Protein AF-A0A838IBS3-F1 (afdb_monomer_lite)

Radius of gyration: 26.04 Å; chains: 1; bounding box: 59×38×87 Å

Structure (mmCIF, N/CA/C/O backbone):
data_AF-A0A838IBS3-F1
#
_entry.id   AF-A0A838IBS3-F1
#
loop_
_atom_site.group_PDB
_atom_site.id
_atom_site.type_symbol
_atom_site.label_atom_id
_atom_site.label_alt_id
_atom_site.label_comp_id
_atom_site.label_asym_id
_atom_site.label_entity_id
_atom_site.label_seq_id
_atom_site.pdbx_PDB_ins_code
_atom_site.Cartn_x
_atom_site.Cartn_y
_atom_site.Cartn_z
_atom_site.occupancy
_atom_site.B_iso_or_equiv
_atom_site.auth_seq_id
_atom_site.auth_comp_id
_atom_site.auth_asym_id
_atom_site.auth_atom_id
_atom_site.pdbx_PDB_model_num
ATOM 1 N N . ALA A 1 1 ? 3.708 -21.185 8.068 1.00 83.56 1 ALA A N 1
ATOM 2 C CA . ALA A 1 1 ? 2.383 -20.605 7.753 1.00 83.56 1 ALA A CA 1
ATOM 3 C C . ALA A 1 1 ? 2.453 -19.650 6.560 1.00 83.56 1 ALA A C 1
ATOM 5 O O . ALA A 1 1 ? 1.993 -20.049 5.506 1.00 83.56 1 ALA A O 1
ATOM 6 N N . LEU A 1 2 ? 3.095 -18.474 6.661 1.00 85.19 2 LEU A N 1
ATOM 7 C CA . LEU A 1 2 ? 3.131 -17.470 5.579 1.00 85.19 2 LEU A CA 1
ATOM 8 C C . LEU A 1 2 ? 3.592 -18.021 4.219 1.00 85.19 2 LEU A C 1
ATOM 10 O O . LEU A 1 2 ? 2.906 -17.831 3.226 1.00 85.19 2 LEU A O 1
ATOM 14 N N . VAL A 1 3 ? 4.715 -18.746 4.183 1.00 90.44 3 VAL A N 1
ATOM 15 C CA . VAL A 1 3 ? 5.233 -19.352 2.941 1.00 90.44 3 VAL A CA 1
ATOM 16 C C . VAL A 1 3 ? 4.225 -20.323 2.327 1.00 90.44 3 VAL A C 1
ATOM 18 O O . VAL A 1 3 ? 3.999 -20.287 1.126 1.00 90.44 3 VAL A O 1
ATOM 21 N N . MET A 1 4 ? 3.569 -21.143 3.152 1.00 93.81 4 MET A N 1
ATOM 22 C CA . MET A 1 4 ? 2.524 -22.059 2.688 1.00 93.81 4 MET A CA 1
ATOM 23 C C . MET A 1 4 ? 1.304 -21.299 2.164 1.00 93.81 4 MET A C 1
ATOM 25 O O . MET A 1 4 ? 0.777 -21.657 1.120 1.00 93.81 4 MET A O 1
ATOM 29 N N . THR A 1 5 ? 0.878 -20.229 2.840 1.00 93.12 5 THR A N 1
ATOM 30 C CA . THR A 1 5 ? -0.219 -19.366 2.378 1.00 93.12 5 THR A CA 1
ATOM 31 C C . THR A 1 5 ? 0.107 -18.723 1.034 1.00 93.12 5 THR A C 1
ATOM 33 O O . THR A 1 5 ? -0.729 -18.737 0.136 1.00 93.12 5 THR A O 1
ATOM 36 N N . LEU A 1 6 ? 1.327 -18.207 0.875 1.00 91.06 6 LEU A N 1
ATOM 37 C CA . LEU A 1 6 ? 1.797 -17.643 -0.388 1.00 91.06 6 LEU A CA 1
ATOM 38 C C . LEU A 1 6 ? 1.839 -18.711 -1.482 1.00 91.06 6 LEU A C 1
ATOM 40 O O . LEU A 1 6 ? 1.315 -18.476 -2.563 1.00 91.06 6 LEU A O 1
ATOM 44 N N . ALA A 1 7 ? 2.396 -19.891 -1.200 1.00 91.81 7 ALA A N 1
ATOM 45 C CA . ALA A 1 7 ? 2.470 -20.982 -2.166 1.00 91.81 7 ALA A CA 1
ATOM 46 C C . ALA A 1 7 ? 1.073 -21.424 -2.626 1.00 91.81 7 ALA A C 1
ATOM 48 O O . ALA A 1 7 ? 0.807 -21.460 -3.821 1.00 91.81 7 ALA A O 1
ATOM 49 N N . VAL A 1 8 ? 0.154 -21.676 -1.692 1.00 95.25 8 VAL A N 1
ATOM 50 C CA . VAL A 1 8 ? -1.229 -22.067 -2.012 1.00 95.25 8 VAL A CA 1
ATOM 51 C C . VAL A 1 8 ? -1.969 -20.961 -2.771 1.00 95.25 8 VAL A C 1
ATOM 53 O O . VAL A 1 8 ? -2.753 -21.260 -3.664 1.00 95.25 8 VAL A O 1
ATOM 56 N N . GLY A 1 9 ? -1.714 -19.691 -2.447 1.00 90.94 9 GLY A N 1
ATOM 57 C CA . GLY A 1 9 ? -2.363 -18.552 -3.096 1.00 90.94 9 GLY A CA 1
ATOM 58 C C . GLY A 1 9 ? -1.786 -18.161 -4.460 1.00 90.94 9 GLY A C 1
ATOM 59 O O . GLY A 1 9 ? -2.495 -17.530 -5.234 1.00 90.94 9 GLY A O 1
ATOM 60 N N . LEU A 1 10 ? -0.527 -18.501 -4.762 1.00 90.50 10 LEU A N 1
ATOM 61 C CA . LEU A 1 10 ? 0.160 -18.086 -5.997 1.00 90.50 10 LEU A CA 1
ATOM 62 C C . LEU A 1 10 ? 0.367 -19.229 -6.988 1.00 90.50 10 LEU A C 1
ATOM 64 O O . LEU A 1 10 ? 0.212 -19.017 -8.187 1.00 90.50 10 LEU A O 1
ATOM 68 N N . VAL A 1 11 ? 0.717 -20.430 -6.517 1.00 92.12 11 VAL A N 1
ATOM 69 C CA . VAL A 1 11 ? 1.114 -21.542 -7.397 1.00 92.12 11 VAL A CA 1
ATOM 70 C C . VAL A 1 11 ? 0.003 -21.963 -8.366 1.00 92.12 11 VAL A C 1
ATOM 72 O O . VAL A 1 11 ? 0.312 -22.117 -9.545 1.00 92.12 11 VAL A O 1
ATOM 75 N N . PRO A 1 12 ? -1.277 -22.080 -7.954 1.00 93.75 12 PRO A N 1
ATOM 76 C CA . PRO A 1 12 ? -2.360 -22.424 -8.880 1.00 93.75 12 PRO A CA 1
ATOM 77 C C . PRO A 1 12 ? -2.622 -21.375 -9.969 1.00 93.75 12 PRO A C 1
ATOM 79 O O . PRO A 1 12 ? -3.309 -21.670 -10.940 1.00 93.75 12 PRO A O 1
ATOM 82 N N . PHE A 1 13 ? -2.105 -20.155 -9.799 1.00 90.38 13 PHE A N 1
ATOM 83 C CA . PHE A 1 13 ? -2.318 -19.020 -10.698 1.00 90.38 13 PHE A CA 1
ATOM 84 C C . PHE A 1 13 ? -1.036 -18.603 -11.432 1.00 90.38 13 PHE A C 1
ATOM 86 O O . PHE A 1 13 ? -0.978 -17.511 -12.000 1.00 90.38 13 PHE A O 1
ATOM 93 N N . LEU A 1 14 ? 0.005 -19.443 -11.408 1.00 93.88 14 LEU A N 1
ATOM 94 C CA . LEU A 1 14 ? 1.200 -19.224 -12.215 1.00 93.88 14 LEU A CA 1
ATOM 95 C C . LEU A 1 14 ? 0.832 -19.301 -13.706 1.00 93.88 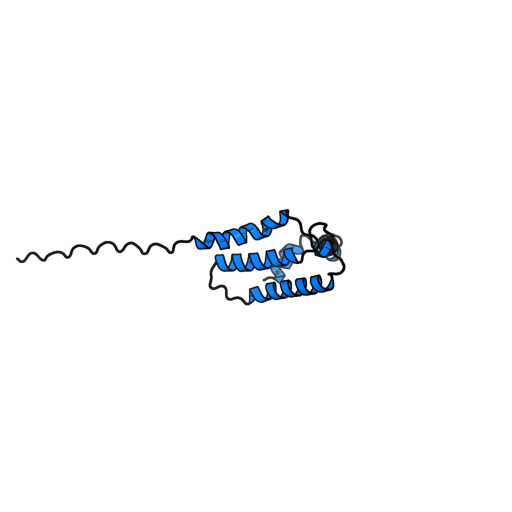14 LEU A C 1
ATOM 97 O O . LEU A 1 14 ? 0.246 -20.298 -14.125 1.00 93.88 14 LEU A O 1
ATOM 101 N N . PRO A 1 15 ? 1.177 -18.279 -14.509 1.00 94.00 15 PRO A N 1
ATOM 102 C CA . PRO A 1 15 ? 1.031 -18.340 -15.957 1.00 94.00 15 PRO A CA 1
ATOM 103 C C . PRO A 1 15 ? 1.897 -19.445 -16.566 1.00 94.00 15 PRO A C 1
ATOM 105 O O . PRO A 1 15 ? 2.896 -19.855 -15.968 1.00 94.00 15 PRO A O 1
ATOM 108 N N . ASP A 1 16 ? 1.576 -19.851 -17.793 1.00 94.31 16 ASP A N 1
ATOM 109 C CA . ASP A 1 16 ? 2.330 -20.878 -18.525 1.00 94.31 16 ASP A CA 1
ATOM 110 C C . ASP A 1 16 ? 3.807 -20.495 -18.737 1.00 94.31 16 ASP A C 1
ATOM 112 O O . ASP A 1 16 ? 4.690 -21.350 -18.675 1.00 94.31 16 ASP A O 1
ATOM 116 N N . GLY A 1 17 ? 4.116 -19.205 -18.913 1.00 93.25 17 GLY A N 1
ATOM 117 C CA . GLY A 1 17 ? 5.486 -18.676 -18.971 1.00 93.25 17 GLY A CA 1
ATOM 118 C C . GLY A 1 17 ? 6.160 -18.521 -17.602 1.00 93.25 17 GLY A C 1
ATOM 119 O O . GLY A 1 17 ? 7.257 -17.963 -17.498 1.00 93.25 17 GLY A O 1
ATOM 120 N N . GLY A 1 18 ? 5.532 -19.023 -16.539 1.00 93.94 18 GLY A N 1
ATOM 121 C CA . GLY A 1 18 ? 6.122 -19.205 -15.223 1.00 93.94 18 GLY A CA 1
ATOM 122 C C . GLY A 1 18 ? 6.239 -17.931 -14.372 1.00 93.94 18 GLY A C 1
ATOM 123 O O . GLY A 1 18 ? 5.582 -16.915 -14.620 1.00 93.94 18 GLY A O 1
ATOM 124 N N . PRO A 1 19 ? 7.095 -17.958 -13.329 1.00 92.94 19 PRO A N 1
ATOM 125 C CA . PRO A 1 19 ? 7.196 -16.875 -12.346 1.00 92.94 19 PRO A CA 1
ATOM 126 C C . PRO A 1 19 ? 7.625 -15.525 -12.928 1.00 92.94 19 PRO A C 1
ATOM 128 O O . PRO A 1 19 ? 7.265 -14.479 -12.388 1.00 92.94 19 PRO A O 1
ATOM 131 N N . ARG A 1 20 ? 8.392 -15.531 -14.026 1.00 94.44 20 ARG A N 1
ATOM 132 C CA . ARG A 1 20 ? 8.815 -14.295 -14.691 1.00 94.44 20 ARG A CA 1
ATOM 133 C C . ARG A 1 20 ? 7.643 -13.595 -15.364 1.00 94.44 20 ARG A C 1
ATOM 135 O O . ARG A 1 20 ? 7.472 -12.399 -15.167 1.00 94.44 20 ARG A O 1
ATOM 142 N N . GLU A 1 21 ? 6.806 -14.342 -16.078 1.00 95.50 21 GLU A N 1
ATOM 143 C CA . GLU A 1 21 ? 5.596 -13.788 -16.684 1.00 95.50 21 GLU A CA 1
ATOM 144 C C . GLU A 1 21 ? 4.651 -13.221 -15.615 1.00 95.50 21 GLU A C 1
ATOM 146 O O . GLU A 1 21 ? 4.103 -12.130 -15.786 1.00 95.50 21 GLU A O 1
ATOM 151 N N . LEU A 1 22 ? 4.519 -13.910 -14.476 1.00 93.25 22 LEU A N 1
ATOM 152 C CA . LEU A 1 22 ? 3.763 -13.400 -13.332 1.00 93.25 22 LEU A CA 1
ATOM 153 C C . LEU A 1 22 ? 4.322 -12.061 -12.829 1.00 93.25 22 LEU A C 1
ATOM 155 O O . LEU A 1 22 ? 3.555 -11.123 -12.609 1.00 93.25 22 LEU A O 1
ATOM 159 N N . TYR A 1 23 ? 5.643 -11.953 -12.655 1.00 93.00 23 TYR A N 1
ATOM 160 C CA . TYR A 1 23 ? 6.298 -10.711 -12.237 1.00 93.00 23 TYR A CA 1
ATOM 161 C C . TYR A 1 23 ? 6.070 -9.578 -13.244 1.00 93.00 23 TYR A C 1
ATOM 163 O O . TYR A 1 23 ? 5.631 -8.491 -12.856 1.00 93.00 23 TYR A O 1
ATOM 171 N N . ASP A 1 24 ? 6.320 -9.842 -14.526 1.00 93.94 24 ASP A N 1
ATOM 172 C CA . ASP A 1 24 ? 6.223 -8.850 -15.597 1.00 93.94 24 ASP A CA 1
ATOM 173 C C . ASP A 1 24 ? 4.792 -8.303 -15.711 1.00 93.94 24 ASP A C 1
ATOM 175 O O . ASP A 1 24 ? 4.606 -7.098 -15.881 1.00 93.94 24 ASP A O 1
ATOM 179 N N . ARG A 1 25 ? 3.771 -9.151 -15.514 1.00 92.00 25 ARG A N 1
ATOM 180 C CA . ARG A 1 25 ? 2.351 -8.751 -15.539 1.00 92.00 25 ARG A CA 1
ATOM 181 C C . ARG A 1 25 ? 1.833 -8.109 -14.253 1.00 92.00 25 ARG A C 1
ATOM 183 O O . ARG A 1 25 ? 0.719 -7.586 -14.251 1.00 92.00 25 ARG A O 1
ATOM 190 N N . THR A 1 26 ? 2.600 -8.130 -13.166 1.00 90.44 26 THR A N 1
ATOM 191 C CA . THR A 1 26 ? 2.166 -7.597 -11.866 1.00 90.44 26 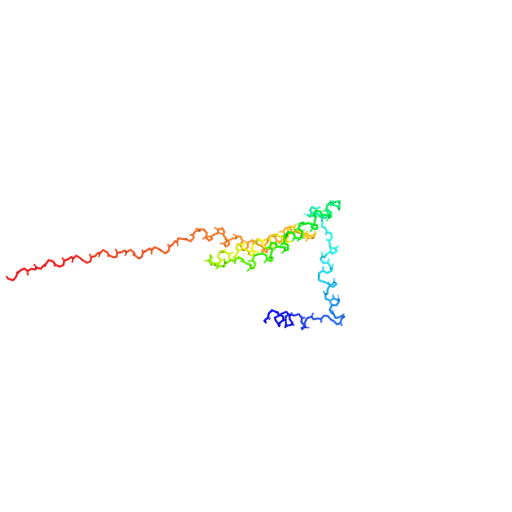THR A CA 1
ATOM 192 C C . THR A 1 26 ? 3.088 -6.479 -11.393 1.00 90.44 26 THR A C 1
ATOM 194 O O . THR A 1 26 ? 2.867 -5.310 -11.710 1.00 90.44 26 THR A O 1
ATOM 197 N N . LEU A 1 27 ? 4.125 -6.822 -10.633 1.00 88.88 27 LEU A N 1
ATOM 198 C CA . LEU A 1 27 ? 5.031 -5.877 -9.995 1.00 88.88 27 LEU A CA 1
ATOM 199 C C . LEU A 1 27 ? 5.879 -5.124 -11.019 1.00 88.88 27 LEU A C 1
ATOM 201 O O . LEU A 1 27 ? 6.035 -3.912 -10.883 1.00 88.88 27 LEU A O 1
ATOM 205 N N . GLY A 1 28 ? 6.385 -5.814 -12.045 1.00 90.56 28 GLY A N 1
ATOM 206 C CA . GLY A 1 28 ? 7.176 -5.204 -13.115 1.00 90.56 28 GLY A CA 1
ATOM 207 C C . GLY A 1 28 ? 6.366 -4.159 -13.877 1.00 90.56 28 GLY A C 1
ATOM 208 O O . GLY A 1 28 ? 6.790 -3.008 -14.001 1.00 90.56 28 GLY A O 1
ATOM 209 N N . TYR A 1 29 ? 5.145 -4.523 -14.278 1.00 89.75 29 TYR A N 1
ATOM 210 C CA . TYR A 1 29 ? 4.205 -3.590 -14.889 1.00 89.75 29 TYR A CA 1
ATOM 211 C C . TYR A 1 29 ? 3.938 -2.371 -13.998 1.00 89.75 29 TYR A C 1
ATOM 213 O O . TYR A 1 29 ? 4.080 -1.242 -14.458 1.00 89.75 29 TYR A O 1
ATOM 221 N N . GLN A 1 30 ? 3.612 -2.564 -12.715 1.00 87.44 30 GLN A N 1
ATOM 222 C CA . GLN A 1 30 ? 3.329 -1.442 -11.808 1.00 87.44 30 GLN A CA 1
ATOM 223 C C . GLN A 1 30 ? 4.549 -0.542 -11.564 1.00 87.44 30 GLN A C 1
ATOM 225 O O . GLN A 1 30 ? 4.399 0.676 -11.473 1.00 87.44 30 GLN A O 1
ATOM 230 N N . ALA A 1 31 ? 5.755 -1.111 -11.497 1.00 83.19 31 ALA A N 1
ATOM 231 C CA . ALA A 1 31 ? 6.988 -0.350 -11.315 1.00 83.19 31 ALA A CA 1
ATOM 232 C C . ALA A 1 31 ? 7.321 0.537 -12.527 1.00 83.19 31 ALA A C 1
ATOM 234 O O . ALA A 1 31 ? 7.854 1.632 -12.348 1.00 83.19 31 ALA A O 1
ATOM 235 N N . GLY A 1 32 ? 6.984 0.087 -13.741 1.00 82.00 32 GLY A N 1
ATOM 236 C CA . GLY A 1 32 ? 7.207 0.829 -14.987 1.00 82.00 32 GLY A CA 1
ATOM 237 C C . GLY A 1 32 ? 6.122 1.857 -15.326 1.00 82.00 32 GLY A C 1
ATOM 238 O O . GLY A 1 32 ? 6.250 2.588 -16.308 1.00 82.00 32 GLY A O 1
ATOM 239 N N . ARG A 1 33 ? 5.035 1.928 -14.550 1.00 84.88 33 ARG A N 1
ATOM 240 C CA . ARG A 1 33 ? 3.903 2.812 -14.846 1.00 84.88 33 ARG A CA 1
ATOM 241 C C . ARG A 1 33 ? 4.197 4.255 -14.438 1.00 84.88 33 ARG A C 1
ATOM 243 O O . ARG A 1 33 ? 4.341 4.566 -13.257 1.00 84.88 33 ARG A O 1
ATOM 250 N N . GLY A 1 34 ? 4.181 5.152 -15.422 1.00 82.94 34 GLY A N 1
ATOM 251 C CA . GLY A 1 34 ? 4.114 6.594 -15.184 1.00 82.94 34 GLY A CA 1
ATOM 252 C C . GLY A 1 34 ? 2.754 7.026 -14.622 1.00 82.94 34 GLY A C 1
ATOM 253 O O . GLY A 1 34 ? 1.764 6.290 -14.699 1.00 82.94 34 GLY A O 1
ATOM 254 N N . SER A 1 35 ? 2.685 8.234 -14.062 1.00 79.00 35 SER A N 1
ATOM 255 C CA . SER A 1 35 ? 1.421 8.852 -13.650 1.00 79.00 35 SER A CA 1
ATOM 256 C C . SER A 1 35 ? 1.471 10.364 -13.779 1.00 79.00 35 SER A C 1
ATOM 258 O O . SER A 1 35 ? 2.442 10.965 -13.326 1.00 79.00 35 SER A O 1
ATOM 260 N N . PRO A 1 36 ? 0.404 10.993 -14.299 1.00 81.31 36 PRO A N 1
ATOM 261 C CA . PRO A 1 36 ? 0.262 12.439 -14.241 1.00 81.31 36 PRO A CA 1
ATOM 262 C C . PRO A 1 36 ? -0.185 12.930 -12.853 1.00 81.31 36 PRO A C 1
ATOM 264 O O . PRO A 1 36 ? -0.276 14.133 -12.644 1.00 81.31 36 PRO A O 1
ATOM 267 N N . PHE A 1 37 ? -0.486 12.036 -11.903 1.00 86.31 37 PHE A N 1
ATOM 268 C CA . PHE A 1 37 ? -1.091 12.383 -10.610 1.00 86.31 37 PHE A CA 1
ATOM 269 C C . PHE A 1 37 ? -0.168 12.194 -9.405 1.00 86.31 37 PHE A C 1
ATOM 271 O O . PHE A 1 37 ? -0.564 12.530 -8.292 1.00 86.31 37 PHE A O 1
ATOM 278 N N . SER A 1 38 ? 1.034 11.643 -9.589 1.00 87.94 38 SER A N 1
ATOM 279 C CA . SER A 1 38 ? 2.026 11.554 -8.515 1.00 87.94 38 SER A CA 1
ATOM 280 C C . SER A 1 38 ? 3.149 12.556 -8.750 1.00 87.94 38 SER A C 1
ATOM 282 O O . SER A 1 38 ? 3.580 12.763 -9.884 1.00 87.94 38 SER A O 1
ATOM 284 N N . VAL A 1 39 ? 3.673 13.134 -7.668 1.00 90.56 39 VAL A N 1
ATOM 285 C CA . VAL A 1 39 ? 4.848 14.021 -7.734 1.00 90.56 39 VAL A CA 1
ATOM 286 C C . VAL A 1 39 ? 6.050 13.312 -8.372 1.00 90.56 39 VAL A C 1
ATOM 288 O O . VAL A 1 39 ? 6.801 13.909 -9.133 1.00 90.56 39 VAL A O 1
ATOM 291 N N . TRP A 1 40 ? 6.170 12.003 -8.140 1.00 91.75 40 TRP A N 1
ATOM 292 C CA . TRP A 1 40 ? 7.234 11.155 -8.675 1.00 91.75 40 TRP A CA 1
ATOM 293 C C . TRP A 1 40 ? 7.150 10.956 -10.190 1.00 91.75 40 TRP A C 1
ATOM 295 O O . TRP A 1 40 ? 8.174 10.761 -10.836 1.00 91.75 40 TRP A O 1
ATOM 305 N N . GLY A 1 41 ? 5.937 10.966 -10.752 1.00 87.69 41 GLY A N 1
ATOM 306 C CA . GLY A 1 41 ? 5.718 10.898 -12.195 1.00 87.69 41 GLY A CA 1
ATOM 307 C C . GLY A 1 41 ? 5.815 12.257 -12.893 1.00 87.69 41 GLY A C 1
ATOM 308 O O . GLY A 1 41 ? 6.048 12.292 -14.097 1.00 87.69 41 GLY A O 1
ATOM 309 N N . GLN A 1 42 ? 5.655 13.355 -12.148 1.00 90.25 42 GLN A N 1
ATOM 310 C CA . GLN A 1 42 ? 5.720 14.724 -12.668 1.00 90.25 42 GLN A CA 1
ATOM 311 C C . GLN A 1 42 ? 7.145 15.294 -12.684 1.00 90.25 42 GLN A C 1
ATOM 313 O O . GLN A 1 42 ? 7.484 16.017 -13.615 1.00 90.25 42 GLN A O 1
ATOM 318 N N . GLU A 1 43 ? 7.976 14.964 -11.689 1.00 91.88 43 GLU A N 1
ATOM 319 C CA . GLU A 1 43 ? 9.338 15.495 -11.553 1.00 91.88 43 GLU A CA 1
ATOM 320 C C . GLU A 1 43 ? 10.379 14.362 -11.434 1.00 91.88 43 GLU A C 1
ATOM 322 O O . GLU A 1 43 ? 10.661 13.873 -10.331 1.00 91.88 43 GLU A O 1
ATOM 327 N N . PRO A 1 44 ? 10.987 13.933 -12.558 1.00 86.12 44 PRO A N 1
ATOM 328 C CA . PRO A 1 44 ? 12.002 12.878 -12.568 1.00 86.12 44 PRO A CA 1
ATOM 329 C C . PRO A 1 44 ? 13.254 13.199 -11.733 1.00 86.12 44 PRO A C 1
ATOM 331 O O . PRO A 1 44 ? 13.916 12.276 -11.248 1.00 86.12 44 PRO A O 1
ATOM 334 N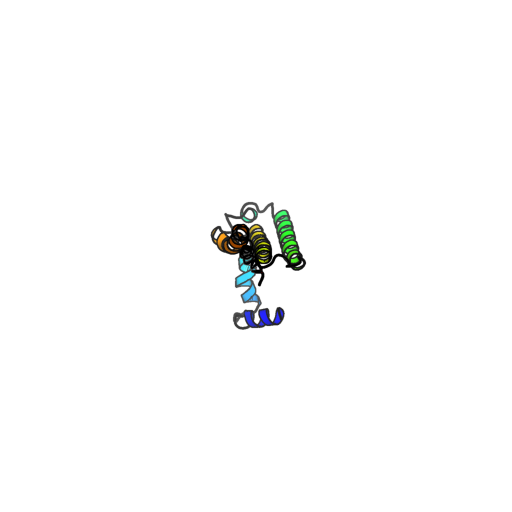 N . GLY A 1 45 ? 13.576 14.482 -11.513 1.00 92.12 45 GLY A N 1
ATOM 335 C CA . GLY A 1 45 ? 14.716 14.911 -10.697 1.00 92.12 45 GLY A CA 1
ATOM 336 C C . GLY A 1 45 ? 14.615 14.511 -9.219 1.00 92.12 45 GLY A C 1
ATOM 337 O O . GLY A 1 45 ? 15.627 14.449 -8.517 1.00 92.12 45 GLY A O 1
ATOM 338 N N . LEU A 1 46 ? 13.417 14.159 -8.740 1.00 93.44 46 LEU A N 1
ATOM 339 C CA . LEU A 1 46 ? 13.175 13.727 -7.359 1.00 93.44 46 LEU A CA 1
ATOM 340 C C . LEU A 1 46 ? 13.416 12.226 -7.122 1.00 93.44 46 LEU A C 1
ATOM 342 O O . LEU A 1 46 ? 13.086 11.723 -6.047 1.00 93.44 46 LEU A O 1
ATOM 346 N N . GLY A 1 47 ? 14.007 11.487 -8.066 1.00 92.12 47 GLY A N 1
ATOM 347 C CA . GLY A 1 47 ? 14.202 10.034 -7.942 1.00 92.12 47 GLY A CA 1
ATOM 348 C C . GLY A 1 47 ? 14.965 9.583 -6.683 1.00 92.12 47 GLY A C 1
ATOM 349 O O . GLY A 1 47 ? 14.628 8.558 -6.079 1.00 92.12 47 GLY A O 1
ATOM 350 N N . TRP A 1 48 ? 15.950 10.363 -6.225 1.00 95.44 48 TRP A N 1
ATOM 351 C CA . TRP A 1 48 ? 16.667 10.078 -4.974 1.00 95.44 48 TRP A CA 1
ATOM 352 C C . TRP A 1 48 ? 15.739 10.207 -3.757 1.00 95.44 48 TRP A C 1
ATOM 354 O O . TRP A 1 48 ? 15.715 9.327 -2.896 1.00 95.44 48 TRP A O 1
ATOM 364 N N . LEU A 1 49 ? 14.911 11.256 -3.726 1.00 96.62 49 LEU A N 1
ATOM 365 C CA . LEU A 1 49 ? 13.9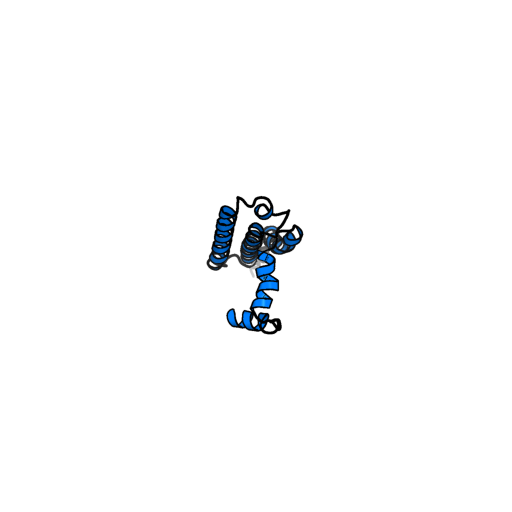49 11.502 -2.656 1.00 96.62 49 LEU A CA 1
ATOM 366 C C . LEU A 1 49 ? 12.852 10.438 -2.669 1.00 96.62 49 LEU A C 1
ATOM 368 O O . LEU A 1 49 ? 12.464 9.942 -1.614 1.00 96.62 49 LEU A O 1
ATOM 372 N N . HIS A 1 50 ? 12.410 10.018 -3.858 1.00 94.62 50 HIS A N 1
ATOM 373 C CA . HIS A 1 50 ? 11.469 8.911 -4.021 1.00 94.62 50 HIS A CA 1
ATOM 374 C C . HIS A 1 50 ? 12.020 7.616 -3.432 1.00 94.62 50 HIS A C 1
ATOM 376 O O . HIS A 1 50 ? 11.302 6.876 -2.762 1.00 94.62 50 HIS A O 1
ATOM 382 N N . THR A 1 51 ? 13.307 7.352 -3.653 1.00 95.44 51 THR A N 1
ATOM 383 C CA . THR A 1 51 ? 13.998 6.174 -3.114 1.00 95.44 51 THR A CA 1
ATOM 384 C C . THR A 1 51 ? 14.078 6.226 -1.590 1.00 95.44 51 THR A C 1
ATOM 386 O O . THR A 1 51 ? 13.726 5.247 -0.930 1.00 95.44 51 THR A O 1
ATOM 389 N N . VAL A 1 52 ? 14.450 7.376 -1.019 1.00 97.75 52 VAL A N 1
ATOM 390 C CA . VAL A 1 52 ? 14.454 7.588 0.438 1.00 97.75 52 VAL A CA 1
ATOM 391 C C . VAL A 1 52 ? 13.049 7.406 1.018 1.00 97.75 52 VAL A C 1
ATOM 393 O O . VAL A 1 52 ? 12.883 6.708 2.017 1.00 97.75 52 VAL A O 1
ATOM 396 N N . ALA A 1 53 ? 12.024 7.959 0.367 1.00 96.75 53 ALA A N 1
ATOM 397 C CA . ALA A 1 53 ? 10.637 7.819 0.797 1.00 96.75 53 ALA A CA 1
ATOM 398 C C . ALA A 1 53 ? 10.170 6.353 0.767 1.00 96.75 53 ALA A C 1
ATOM 400 O O . ALA A 1 53 ? 9.593 5.880 1.747 1.00 96.75 53 ALA A O 1
ATOM 401 N N . LYS A 1 54 ? 10.468 5.602 -0.307 1.00 95.81 54 LYS A N 1
ATOM 402 C CA . LYS A 1 54 ? 10.179 4.155 -0.399 1.00 95.81 54 LYS A CA 1
ATOM 403 C C . LYS A 1 54 ? 10.837 3.383 0.738 1.00 95.81 54 LYS A C 1
ATOM 405 O O . LYS A 1 54 ? 10.175 2.567 1.376 1.00 95.81 54 LYS A O 1
ATOM 410 N N . ALA A 1 55 ? 12.114 3.655 1.006 1.00 97.69 55 ALA A N 1
ATOM 411 C CA . ALA A 1 55 ? 12.840 3.018 2.098 1.00 97.69 55 ALA A CA 1
ATOM 412 C C . ALA A 1 55 ? 12.205 3.346 3.459 1.00 97.69 55 ALA A C 1
ATOM 414 O O . ALA A 1 55 ? 11.967 2.439 4.253 1.00 97.69 55 ALA A O 1
ATOM 415 N N . GLY A 1 56 ? 11.852 4.611 3.702 1.00 98.06 56 GLY A N 1
ATOM 416 C CA . GLY A 1 56 ? 11.173 5.040 4.927 1.00 98.06 56 GLY A CA 1
ATOM 417 C C . GLY A 1 56 ? 9.819 4.356 5.131 1.00 98.06 56 GLY A C 1
ATOM 418 O O . GLY A 1 56 ? 9.545 3.847 6.217 1.00 98.06 56 GLY A O 1
ATOM 419 N N . VAL A 1 57 ? 8.995 4.269 4.082 1.00 97.62 57 VAL A N 1
ATOM 420 C CA . VAL A 1 57 ? 7.706 3.558 4.127 1.00 97.62 57 VAL A CA 1
ATOM 421 C C . VAL A 1 57 ? 7.900 2.064 4.376 1.00 97.62 57 VAL A C 1
ATOM 423 O O . VAL A 1 57 ? 7.186 1.496 5.201 1.00 97.62 57 VAL A O 1
ATOM 426 N N . LEU A 1 58 ? 8.868 1.428 3.712 1.00 96.62 58 LEU A N 1
ATOM 427 C CA . LEU A 1 58 ? 9.175 0.012 3.914 1.00 96.62 58 LEU A CA 1
ATOM 428 C C . LEU A 1 58 ? 9.605 -0.262 5.360 1.00 96.62 58 LEU A C 1
ATOM 430 O O . LEU A 1 58 ? 9.065 -1.161 6.003 1.00 96.62 58 LEU A O 1
ATOM 434 N N . LEU A 1 59 ? 10.533 0.538 5.888 1.00 97.62 59 LEU A N 1
ATOM 435 C CA . LEU A 1 59 ? 10.986 0.434 7.275 1.00 97.62 59 LEU A CA 1
ATOM 436 C C . LEU A 1 59 ? 9.835 0.668 8.256 1.00 97.62 59 LEU A C 1
ATOM 438 O O . LEU A 1 59 ? 9.677 -0.105 9.197 1.00 97.62 59 LEU A O 1
ATOM 442 N N . GLY A 1 60 ? 8.997 1.678 8.013 1.00 96.88 60 GLY A N 1
ATOM 443 C CA . GLY A 1 60 ? 7.802 1.941 8.811 1.00 96.88 60 GLY A CA 1
ATOM 444 C C . GLY A 1 60 ? 6.826 0.762 8.804 1.00 96.88 60 GLY A C 1
ATOM 445 O O . GLY A 1 60 ? 6.359 0.344 9.862 1.00 96.88 60 GLY A O 1
ATOM 446 N N . ALA A 1 61 ? 6.570 0.163 7.639 1.00 95.88 61 ALA A N 1
ATOM 447 C CA . ALA A 1 61 ? 5.695 -1.001 7.513 1.00 95.88 61 ALA A CA 1
ATOM 448 C C . ALA A 1 61 ? 6.235 -2.229 8.261 1.00 95.88 61 ALA A C 1
ATOM 450 O O . ALA A 1 61 ? 5.466 -2.952 8.895 1.00 95.88 61 ALA A O 1
ATOM 451 N N . VAL A 1 62 ? 7.552 -2.440 8.244 1.00 95.62 62 VAL A N 1
ATOM 452 C CA . VAL A 1 62 ? 8.197 -3.489 9.046 1.00 95.62 62 VAL A CA 1
ATOM 453 C C . VAL A 1 62 ? 8.121 -3.155 10.539 1.00 95.62 62 VAL A C 1
ATOM 455 O O . VAL A 1 62 ? 7.770 -4.019 11.341 1.00 95.62 62 VAL A O 1
ATOM 458 N N . ALA A 1 63 ? 8.368 -1.903 10.925 1.00 95.06 63 ALA A N 1
ATOM 459 C CA . ALA A 1 63 ? 8.321 -1.456 12.316 1.00 95.06 63 ALA A CA 1
ATOM 460 C C . ALA A 1 63 ? 6.925 -1.611 12.940 1.00 95.06 63 ALA A C 1
ATOM 462 O O . ALA A 1 63 ? 6.811 -1.949 14.118 1.00 95.06 63 ALA A O 1
ATOM 463 N N . VAL A 1 64 ? 5.855 -1.464 12.151 1.00 94.25 64 VAL A N 1
ATOM 464 C CA . VAL A 1 64 ? 4.475 -1.747 12.582 1.00 94.25 64 VAL A CA 1
ATOM 465 C C . VAL A 1 64 ? 4.317 -3.177 13.118 1.00 94.25 64 VAL A C 1
ATOM 467 O O . VAL A 1 64 ? 3.513 -3.407 14.024 1.00 94.25 64 VAL A O 1
ATOM 470 N N . ALA A 1 65 ? 5.090 -4.149 12.621 1.00 89.50 65 ALA A N 1
ATOM 471 C CA . ALA A 1 65 ? 5.045 -5.518 13.132 1.00 89.50 65 ALA A CA 1
ATOM 472 C C . ALA A 1 65 ? 5.516 -5.626 14.593 1.00 89.50 65 ALA A C 1
ATOM 474 O O . ALA A 1 65 ? 5.013 -6.491 15.314 1.00 89.50 65 ALA A O 1
ATOM 475 N N . ALA A 1 66 ? 6.411 -4.731 15.024 1.00 92.81 66 ALA A N 1
ATOM 476 C CA . ALA A 1 66 ? 6.953 -4.666 16.380 1.00 92.81 66 ALA A CA 1
ATOM 477 C C . ALA A 1 66 ? 6.065 -3.883 17.364 1.00 92.81 66 ALA A C 1
ATOM 479 O O . ALA A 1 66 ? 6.317 -3.911 18.566 1.00 92.81 66 ALA A O 1
ATOM 480 N N . VAL A 1 67 ? 5.018 -3.198 16.887 1.00 90.56 67 VAL A N 1
ATOM 481 C CA . VAL A 1 67 ? 4.098 -2.450 17.753 1.00 90.56 67 VAL A CA 1
ATOM 482 C C . VAL A 1 67 ? 3.217 -3.429 18.548 1.00 90.56 67 VAL A C 1
ATOM 484 O O . VAL A 1 67 ? 2.483 -4.219 17.940 1.00 90.56 67 VAL A O 1
ATOM 487 N N . PRO A 1 68 ? 3.224 -3.379 19.897 1.00 88.44 68 PRO A N 1
ATOM 488 C CA . PRO A 1 68 ? 2.341 -4.203 20.718 1.00 88.44 68 PRO A CA 1
ATOM 489 C C . PRO A 1 68 ? 0.870 -3.905 20.411 1.00 88.44 68 PRO A C 1
ATOM 491 O O . PRO A 1 68 ? 0.440 -2.751 20.435 1.00 88.44 68 PRO A O 1
ATOM 494 N N . ARG A 1 69 ? 0.080 -4.946 20.128 1.00 85.94 69 ARG A N 1
ATOM 495 C CA . ARG A 1 69 ? -1.325 -4.832 19.692 1.00 85.94 69 ARG A CA 1
ATOM 496 C C . ARG A 1 69 ? -2.308 -4.822 20.869 1.00 85.94 69 ARG A C 1
ATOM 498 O O . ARG A 1 69 ? -3.269 -5.586 20.891 1.00 85.94 69 ARG A O 1
ATOM 505 N N . THR A 1 70 ? -2.045 -3.990 21.870 1.00 86.69 70 THR A N 1
ATOM 506 C CA . THR A 1 70 ? -2.841 -3.914 23.108 1.00 86.69 70 THR A CA 1
ATOM 507 C C . THR A 1 70 ? -4.104 -3.052 22.976 1.00 86.69 70 THR A C 1
ATOM 509 O O . THR A 1 70 ? -5.007 -3.156 23.798 1.00 86.69 70 THR A O 1
ATOM 512 N N . GLY A 1 71 ? -4.215 -2.236 21.926 1.00 79.31 71 GLY A N 1
ATOM 513 C CA . GLY A 1 71 ? -5.321 -1.304 21.666 1.00 79.31 71 GLY A CA 1
ATOM 514 C C . GLY A 1 71 ? -6.486 -1.874 20.844 1.00 79.31 71 GLY A C 1
ATOM 515 O O . GLY A 1 71 ? -7.309 -1.113 20.327 1.00 79.31 71 GLY A O 1
ATOM 516 N N . GLY A 1 72 ? -6.559 -3.199 20.683 1.00 87.06 72 GLY A N 1
ATOM 517 C CA . GLY A 1 72 ? -7.678 -3.883 20.031 1.00 87.06 72 GLY A CA 1
ATOM 518 C C . GLY A 1 72 ? -7.856 -3.563 18.532 1.00 87.06 72 GLY A C 1
ATOM 519 O O . GLY A 1 72 ? -6.930 -3.086 17.869 1.00 87.06 72 GLY A O 1
ATOM 520 N N . PRO A 1 73 ? -9.054 -3.812 17.962 1.00 90.06 73 PRO A N 1
ATOM 521 C CA . PRO A 1 73 ? -9.305 -3.685 16.520 1.00 90.06 73 PRO A CA 1
ATOM 522 C C . PRO A 1 73 ? -9.042 -2.286 15.949 1.00 90.06 73 PRO A C 1
ATOM 524 O O . PRO A 1 73 ? -8.616 -2.151 14.804 1.00 90.06 73 PRO A O 1
ATOM 527 N N . ARG A 1 74 ? -9.251 -1.236 16.756 1.00 92.94 74 ARG A N 1
ATOM 528 C CA . ARG A 1 74 ? -9.005 0.156 16.354 1.00 92.94 74 ARG A CA 1
ATOM 529 C C . ARG A 1 74 ? -7.521 0.414 16.103 1.00 92.94 74 ARG A C 1
ATOM 531 O O . ARG A 1 74 ? -7.178 1.073 15.126 1.00 92.94 74 ARG A O 1
ATOM 538 N N . GLN A 1 75 ? -6.643 -0.128 16.949 1.00 94.12 75 GLN A N 1
ATOM 539 C CA . GLN A 1 75 ? -5.200 -0.013 16.751 1.00 94.12 75 GLN A CA 1
ATOM 540 C C . GLN A 1 75 ? -4.755 -0.769 15.496 1.00 94.12 75 GLN A C 1
ATOM 542 O O . GLN A 1 75 ? -3.968 -0.243 14.716 1.00 94.12 75 GLN A O 1
ATOM 547 N N . VAL A 1 76 ? -5.291 -1.970 15.259 1.00 94.44 76 VAL A N 1
ATOM 548 C CA . VAL A 1 76 ? -4.989 -2.741 14.040 1.00 94.44 76 VAL A CA 1
ATOM 549 C C . VAL A 1 76 ? -5.411 -1.971 12.788 1.00 94.44 76 VAL A C 1
ATOM 551 O O . VAL A 1 76 ? -4.630 -1.882 11.842 1.00 94.44 76 VAL A O 1
ATOM 554 N N . ALA A 1 77 ? -6.597 -1.356 12.799 1.00 96.12 77 ALA A N 1
ATOM 555 C CA . ALA A 1 77 ? -7.053 -0.506 11.703 1.00 96.12 77 ALA A CA 1
ATOM 556 C C . ALA A 1 77 ? -6.143 0.715 11.496 1.00 96.12 77 ALA A C 1
ATOM 558 O O . ALA A 1 77 ? -5.796 1.019 10.359 1.00 96.12 77 ALA A O 1
ATOM 559 N N . ALA A 1 78 ? -5.696 1.371 12.572 1.00 95.81 78 ALA A N 1
ATOM 560 C CA . ALA A 1 78 ? -4.773 2.505 12.485 1.00 95.81 78 ALA A CA 1
ATOM 561 C C . ALA A 1 78 ? -3.430 2.114 11.864 1.00 95.81 78 ALA A C 1
ATOM 563 O O . ALA A 1 78 ? -2.966 2.759 10.927 1.00 95.81 78 ALA A O 1
ATOM 564 N N . LEU A 1 79 ? -2.836 1.023 12.345 1.00 96.62 79 LEU A N 1
ATOM 565 C CA . LEU A 1 79 ? -1.581 0.504 11.813 1.00 96.62 79 LEU A CA 1
ATOM 566 C C . LEU A 1 79 ? -1.723 0.076 10.345 1.00 96.62 79 LEU A C 1
ATOM 568 O O . LEU A 1 79 ? -0.861 0.391 9.529 1.00 96.62 79 LEU A O 1
ATOM 572 N N . GLY A 1 80 ? -2.833 -0.575 9.987 1.00 96.25 80 GLY A N 1
ATOM 573 C CA . GLY A 1 80 ? -3.144 -0.912 8.599 1.00 96.25 80 GLY A CA 1
ATOM 574 C C . GLY A 1 80 ? -3.289 0.330 7.716 1.00 96.25 80 GLY A C 1
ATOM 575 O O . GLY A 1 80 ? -2.718 0.372 6.630 1.00 96.25 80 GLY A O 1
ATOM 576 N N . ALA A 1 81 ? -4.001 1.360 8.189 1.00 97.31 81 ALA A N 1
ATOM 577 C CA . ALA A 1 81 ? -4.192 2.606 7.450 1.00 97.31 81 ALA A CA 1
ATOM 578 C C . ALA A 1 81 ? -2.849 3.283 7.162 1.00 97.31 81 ALA A C 1
ATOM 580 O O . ALA A 1 81 ? -2.603 3.677 6.027 1.00 97.31 81 ALA A O 1
ATOM 581 N N . VAL A 1 82 ? -1.958 3.350 8.159 1.00 96.81 82 VAL A N 1
ATOM 582 C CA . VAL A 1 82 ? -0.601 3.898 8.004 1.00 96.81 82 VAL A CA 1
ATOM 583 C C . VAL A 1 82 ? 0.173 3.163 6.910 1.00 96.81 82 VAL A C 1
ATOM 585 O O . VAL A 1 82 ? 0.754 3.810 6.042 1.00 96.81 82 VAL A O 1
ATOM 588 N N . VAL A 1 83 ? 0.147 1.827 6.907 1.00 97.31 83 VAL A N 1
ATOM 589 C CA . VAL A 1 83 ? 0.855 1.025 5.895 1.00 97.31 83 VAL A CA 1
ATOM 590 C C . VAL A 1 83 ? 0.278 1.252 4.497 1.00 97.31 83 VAL A C 1
ATOM 592 O O . VAL A 1 83 ? 1.035 1.488 3.557 1.00 97.31 83 VAL A O 1
ATOM 595 N N . VAL A 1 84 ? -1.051 1.221 4.345 1.00 97.50 84 VAL A N 1
ATOM 596 C CA . VAL A 1 84 ? -1.705 1.393 3.036 1.00 97.50 84 VAL A CA 1
ATOM 597 C C . VAL A 1 84 ? -1.509 2.812 2.496 1.00 97.50 84 VAL A C 1
ATOM 599 O O . VAL A 1 84 ? -1.190 2.974 1.319 1.00 97.50 84 VAL A O 1
ATOM 602 N N . ILE A 1 85 ? -1.650 3.838 3.341 1.00 97.38 85 ILE A N 1
ATOM 603 C CA . ILE A 1 85 ? -1.414 5.237 2.958 1.00 97.38 85 ILE A CA 1
ATOM 604 C C . ILE A 1 85 ? 0.054 5.436 2.583 1.00 97.38 85 ILE A C 1
ATOM 606 O O . ILE A 1 85 ? 0.337 5.992 1.525 1.00 97.38 85 ILE A O 1
ATOM 610 N N . GLY A 1 86 ? 0.988 4.935 3.397 1.00 96.88 86 GLY A N 1
ATOM 611 C CA . GLY A 1 86 ? 2.419 5.004 3.108 1.00 96.88 86 GLY A CA 1
ATOM 612 C C . GLY A 1 86 ? 2.761 4.379 1.756 1.00 96.88 86 GLY A C 1
ATOM 613 O O . GLY A 1 86 ? 3.423 5.013 0.938 1.00 96.88 86 GLY A O 1
ATOM 614 N N . LEU A 1 87 ? 2.251 3.173 1.485 1.00 94.75 87 LEU A N 1
ATOM 615 C CA . LEU A 1 87 ? 2.441 2.490 0.203 1.00 94.75 87 LEU A CA 1
ATOM 616 C C . LEU A 1 87 ? 1.932 3.334 -0.974 1.00 94.75 87 LEU A C 1
ATOM 618 O O . LEU A 1 87 ? 2.613 3.449 -1.991 1.00 94.75 87 LEU A O 1
ATOM 622 N N . GLN A 1 88 ? 0.754 3.944 -0.830 1.00 94.19 88 GLN A N 1
ATOM 623 C CA . GLN A 1 88 ? 0.179 4.797 -1.867 1.00 94.19 88 GLN A CA 1
ATOM 624 C C . GLN A 1 88 ? 0.969 6.092 -2.082 1.00 94.19 88 GLN A C 1
ATOM 626 O O . GLN A 1 88 ? 1.137 6.500 -3.229 1.00 94.19 88 GLN A O 1
ATOM 631 N N . LEU A 1 89 ? 1.501 6.704 -1.019 1.00 94.25 89 LEU A N 1
ATOM 632 C CA . LEU A 1 89 ? 2.312 7.924 -1.108 1.00 94.25 89 LEU A CA 1
ATOM 633 C C . LEU A 1 89 ? 3.580 7.729 -1.947 1.00 94.25 89 LEU A C 1
ATOM 635 O O . LEU A 1 89 ? 4.023 8.657 -2.621 1.00 94.25 89 LEU A O 1
ATOM 639 N N . VAL A 1 90 ? 4.167 6.530 -1.921 1.00 93.88 90 VAL A N 1
ATOM 640 C CA . VAL A 1 90 ? 5.390 6.209 -2.676 1.00 93.88 90 VAL A CA 1
ATOM 641 C C . VAL A 1 90 ? 5.118 5.480 -3.991 1.00 93.88 90 VAL A C 1
ATOM 643 O O . VAL A 1 90 ? 6.063 5.145 -4.708 1.00 93.88 90 VAL A O 1
ATOM 646 N N . ALA A 1 91 ? 3.856 5.249 -4.353 1.00 91.50 91 ALA A N 1
ATOM 647 C CA . ALA A 1 91 ? 3.510 4.662 -5.639 1.00 91.50 91 ALA A CA 1
ATOM 648 C C . ALA A 1 91 ? 3.780 5.663 -6.774 1.00 91.50 91 ALA A C 1
ATOM 650 O O . ALA A 1 91 ? 3.285 6.789 -6.755 1.00 91.50 91 ALA A O 1
ATOM 651 N N . THR A 1 92 ? 4.534 5.247 -7.799 1.00 90.44 92 THR A N 1
ATOM 652 C CA . THR A 1 92 ? 4.683 6.054 -9.024 1.00 90.44 92 THR A CA 1
ATOM 653 C C . THR A 1 92 ? 3.330 6.197 -9.709 1.00 90.44 92 THR A C 1
ATOM 655 O O . THR A 1 92 ? 2.915 7.303 -10.043 1.00 90.44 92 THR A O 1
ATOM 658 N N . HIS A 1 93 ? 2.600 5.089 -9.855 1.00 90.06 93 HIS A N 1
ATOM 659 C CA . HIS A 1 93 ? 1.265 5.087 -10.427 1.00 90.06 93 HIS A CA 1
ATOM 660 C C . HIS A 1 93 ? 0.180 5.229 -9.363 1.00 90.06 93 HIS A C 1
ATOM 662 O O . HIS A 1 93 ? -0.369 4.234 -8.900 1.00 90.06 93 HIS A O 1
ATOM 668 N N . TRP A 1 94 ? -0.125 6.469 -8.979 1.00 90.44 94 TRP A N 1
ATOM 669 C CA . TRP A 1 94 ? -1.223 6.778 -8.061 1.00 90.44 94 TRP A CA 1
ATOM 670 C C . TRP A 1 94 ? -2.455 7.321 -8.796 1.00 90.44 94 TRP A C 1
ATOM 672 O O . TRP A 1 94 ? -2.312 8.057 -9.776 1.00 90.44 94 TRP A O 1
ATOM 682 N N . PHE A 1 95 ? -3.653 6.975 -8.313 1.00 89.81 95 PHE A N 1
ATOM 683 C CA . PHE A 1 95 ? -4.933 7.478 -8.815 1.00 89.81 95 PHE A CA 1
ATOM 684 C C . PHE A 1 95 ? -5.947 7.626 -7.668 1.00 89.81 95 PHE A C 1
ATOM 686 O O . PHE A 1 95 ? -5.949 6.819 -6.740 1.00 89.81 95 PHE A O 1
ATOM 693 N N . TYR A 1 96 ? -6.847 8.614 -7.738 1.00 89.38 96 TYR A N 1
ATOM 694 C CA . TYR A 1 96 ? -7.767 8.954 -6.636 1.00 89.38 96 TYR A CA 1
ATOM 695 C C . TYR A 1 96 ? -8.728 7.822 -6.246 1.00 89.38 96 TYR A C 1
ATOM 697 O O . TYR A 1 96 ? -9.178 7.762 -5.104 1.00 89.38 96 TYR A O 1
ATOM 705 N 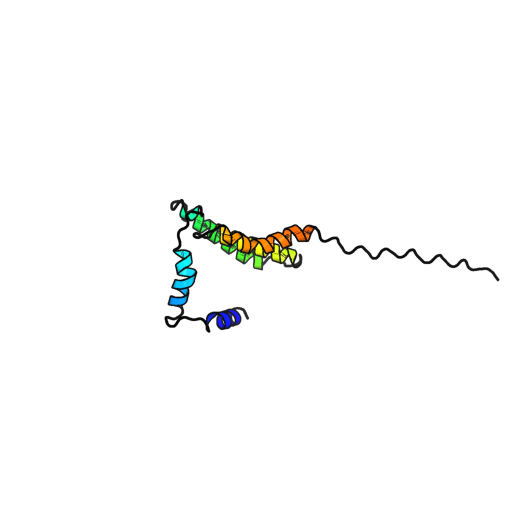N . LEU A 1 97 ? -9.003 6.879 -7.152 1.00 92.69 97 LEU A N 1
ATOM 706 C CA . LEU A 1 97 ? -9.800 5.690 -6.835 1.00 92.69 97 LEU A CA 1
ATOM 707 C C . LEU A 1 97 ? -9.150 4.810 -5.758 1.00 92.69 97 LEU A C 1
ATOM 709 O O . LEU A 1 97 ? -9.849 4.036 -5.113 1.00 92.69 97 LEU A O 1
ATOM 713 N N . TYR A 1 98 ? -7.845 4.937 -5.512 1.00 93.75 98 TYR A N 1
ATOM 714 C CA . TYR A 1 98 ? -7.155 4.166 -4.476 1.00 93.75 98 TYR A CA 1
ATOM 715 C C . TYR A 1 98 ? -7.493 4.621 -3.054 1.00 93.75 98 TYR A C 1
ATOM 717 O O . TYR A 1 98 ? -7.210 3.891 -2.101 1.00 93.75 98 TYR A O 1
ATOM 725 N N . VAL A 1 99 ? -8.145 5.777 -2.887 1.00 96.00 99 VAL A N 1
ATOM 726 C CA . VAL A 1 99 ? -8.602 6.262 -1.575 1.00 96.00 99 VAL A CA 1
ATOM 727 C C . VAL A 1 99 ? -9.432 5.195 -0.853 1.00 96.00 99 VAL A C 1
ATOM 729 O O . VAL A 1 99 ? -9.200 4.931 0.328 1.00 96.00 99 VAL A O 1
ATOM 732 N N . VAL A 1 100 ? -10.285 4.466 -1.586 1.00 97.38 100 VAL A N 1
ATOM 733 C CA . VAL A 1 100 ? -11.158 3.419 -1.024 1.00 97.38 100 VAL A CA 1
ATOM 734 C C . VAL A 1 100 ? -10.397 2.258 -0.372 1.00 97.38 100 VAL A C 1
ATOM 736 O O . VAL A 1 100 ? -10.991 1.500 0.390 1.00 97.38 100 VAL A O 1
ATOM 739 N N . TRP A 1 101 ? -9.090 2.111 -0.621 1.00 96.88 101 TRP A N 1
ATOM 740 C CA . TRP A 1 101 ? -8.276 1.045 -0.028 1.00 96.88 101 TRP A CA 1
ATOM 741 C C . TRP A 1 101 ? -7.920 1.329 1.434 1.00 96.88 101 TRP A C 1
ATOM 743 O O . TRP A 1 101 ? -7.784 0.392 2.218 1.00 96.88 101 TRP A O 1
ATOM 753 N N . PHE A 1 102 ? -7.779 2.602 1.824 1.00 97.50 102 PHE A N 1
ATOM 754 C CA . PHE A 1 102 ? -7.515 2.977 3.219 1.00 97.50 102 PHE A CA 1
ATOM 755 C C . PHE A 1 102 ? -8.730 3.594 3.917 1.00 97.50 102 PHE A C 1
ATOM 757 O O . PHE A 1 102 ? -8.768 3.595 5.149 1.00 97.50 102 PHE A O 1
ATOM 764 N N . THR A 1 103 ? -9.736 4.084 3.180 1.00 97.94 103 THR A N 1
ATOM 765 C CA . THR A 1 103 ? -10.933 4.705 3.773 1.00 97.94 103 THR A CA 1
ATOM 766 C C . THR A 1 103 ? -11.596 3.843 4.853 1.00 97.94 103 THR A C 1
ATOM 768 O O . THR A 1 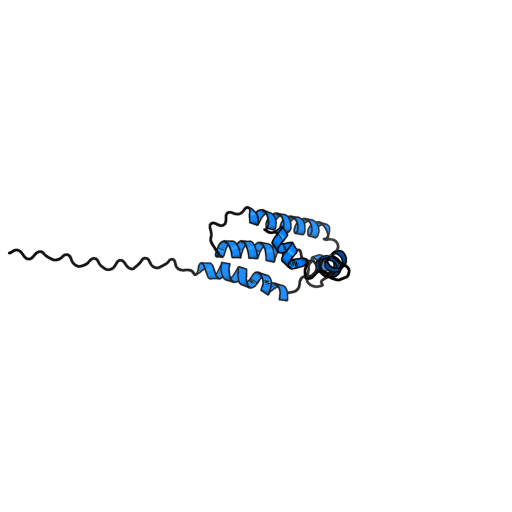103 ? -11.837 4.381 5.932 1.00 97.94 103 THR A O 1
ATOM 771 N N . PRO A 1 104 ? -11.845 2.529 4.667 1.00 97.25 104 PRO A N 1
ATOM 772 C CA . PRO A 1 104 ? -12.491 1.717 5.700 1.00 97.25 104 PRO A CA 1
ATOM 773 C C . PRO A 1 104 ? -11.685 1.672 7.002 1.00 97.25 104 PRO A C 1
ATOM 775 O O . PRO A 1 104 ? -12.247 1.754 8.092 1.00 97.25 104 PRO A O 1
ATOM 778 N N . LEU A 1 105 ? -10.357 1.602 6.892 1.00 97.50 105 LEU A N 1
ATOM 779 C CA . LEU A 1 105 ? -9.451 1.575 8.037 1.00 97.50 105 LEU A CA 1
ATOM 780 C C . LEU A 1 105 ? -9.486 2.912 8.785 1.00 97.50 105 LEU A C 1
ATOM 782 O O . LEU A 1 105 ? -9.630 2.932 10.006 1.00 97.50 105 LEU A O 1
ATOM 786 N N . VAL A 1 106 ? -9.439 4.029 8.052 1.00 97.06 106 VAL A N 1
ATOM 787 C CA . VAL A 1 106 ? -9.564 5.379 8.623 1.00 97.06 106 VAL A CA 1
ATOM 788 C C . VAL A 1 106 ? -10.923 5.568 9.298 1.00 97.06 106 VAL A C 1
ATOM 790 O O . VAL A 1 106 ? -10.980 6.072 10.419 1.00 97.06 106 VAL A O 1
ATOM 793 N N . LEU A 1 107 ? -12.011 5.108 8.676 1.00 96.25 107 LEU A N 1
ATOM 794 C CA . LEU A 1 107 ? -13.349 5.178 9.261 1.00 96.25 107 LEU A CA 1
ATOM 795 C C . LEU A 1 107 ? -13.431 4.391 10.572 1.00 96.25 107 LEU A C 1
ATOM 797 O O . LEU A 1 107 ? -13.959 4.916 11.545 1.00 96.25 107 LEU A O 1
ATOM 801 N N . VAL A 1 108 ? -12.856 3.188 10.663 1.00 95.00 108 VAL A N 1
ATOM 802 C CA . VAL A 1 108 ? -12.797 2.439 11.936 1.00 95.00 108 VAL A CA 1
ATOM 803 C C . VAL A 1 108 ? -12.042 3.224 13.014 1.00 95.00 108 VAL A C 1
ATOM 805 O O . VAL A 1 108 ? -12.461 3.249 14.174 1.00 95.00 108 VAL A O 1
ATOM 808 N N . VAL A 1 109 ? -10.944 3.888 12.650 1.00 94.69 109 VAL A N 1
ATOM 809 C CA . VAL A 1 109 ? -10.135 4.680 13.589 1.00 94.69 109 VAL A CA 1
ATOM 810 C C . VAL A 1 109 ? -10.889 5.898 14.110 1.00 94.69 109 VAL A C 1
ATOM 812 O O . VAL A 1 109 ? -10.878 6.131 15.324 1.00 94.69 109 VAL A O 1
ATOM 815 N N . VAL A 1 110 ? -11.523 6.652 13.211 1.00 94.25 110 VAL A N 1
ATOM 816 C CA . VAL A 1 110 ? -12.254 7.887 13.528 1.00 94.25 110 VAL A CA 1
ATOM 817 C C . VAL A 1 110 ? -13.555 7.563 14.258 1.00 94.25 110 VAL A C 1
ATOM 819 O O . VAL A 1 110 ? -13.810 8.105 15.330 1.00 94.25 110 VAL A O 1
ATOM 822 N N . MET A 1 111 ? -14.339 6.611 13.750 1.00 92.12 111 MET A N 1
ATOM 823 C CA . MET A 1 111 ? -15.626 6.242 14.346 1.00 92.12 111 MET A CA 1
ATOM 824 C C . MET A 1 111 ? -15.459 5.480 15.665 1.00 92.12 111 MET A C 1
ATOM 826 O O . MET A 1 111 ? -16.303 5.577 16.555 1.00 92.12 111 MET A O 1
ATOM 830 N N . GLY A 1 112 ? -14.348 4.759 15.838 1.00 85.19 112 GLY A N 1
ATOM 831 C CA . GLY A 1 112 ? -14.030 4.050 17.077 1.00 85.19 112 GLY A CA 1
ATOM 832 C C . GLY A 1 112 ? -13.850 4.961 18.297 1.00 85.19 112 GLY A C 1
ATOM 833 O O . GLY A 1 112 ? -13.907 4.459 19.417 1.00 85.19 112 GLY A O 1
ATOM 834 N N . VAL A 1 113 ? -13.669 6.275 18.105 1.00 79.12 113 VAL A N 1
ATOM 835 C CA . VAL A 1 113 ? -13.654 7.277 19.191 1.00 79.12 113 VAL A CA 1
ATOM 836 C C . VAL A 1 113 ? -15.018 7.381 19.878 1.00 79.12 113 VAL A C 1
ATOM 838 O O . VAL A 1 113 ? -15.079 7.629 21.076 1.00 79.12 113 VAL A O 1
ATOM 841 N N . TYR A 1 114 ? -16.110 7.144 19.149 1.00 79.06 114 TYR A N 1
ATOM 842 C CA . TYR A 1 114 ? -17.473 7.303 19.663 1.00 79.06 114 TYR A CA 1
ATOM 843 C C . TYR A 1 114 ? -18.002 6.074 20.413 1.00 79.06 114 TYR A C 1
ATOM 845 O O . TYR A 1 114 ? -19.166 6.058 20.817 1.00 79.06 114 TYR A O 1
ATOM 853 N N . ARG A 1 115 ? -17.183 5.032 20.622 1.00 74.00 115 ARG A N 1
ATOM 854 C CA . ARG A 1 115 ? -17.573 3.924 21.502 1.00 74.00 115 ARG A CA 1
ATOM 855 C C . ARG A 1 115 ? -17.661 4.438 22.937 1.00 74.00 115 ARG A C 1
ATOM 857 O O . ARG A 1 115 ? -16.640 4.646 23.587 1.00 74.00 115 ARG A O 1
ATOM 864 N N . ARG A 1 116 ? -18.888 4.609 23.432 1.00 62.44 116 ARG A N 1
ATOM 865 C CA . ARG A 1 116 ? -19.143 4.780 24.864 1.00 62.44 116 ARG A CA 1
ATOM 866 C C . ARG A 1 116 ? -18.609 3.543 25.597 1.00 62.44 116 ARG A C 1
ATOM 868 O O . ARG A 1 116 ? -18.870 2.432 25.123 1.00 62.44 116 ARG A O 1
ATOM 875 N N . PRO A 1 117 ? -17.884 3.696 26.721 1.00 66.62 117 PRO A N 1
ATOM 876 C CA . PRO A 1 117 ? -17.705 2.572 27.626 1.00 66.62 117 PRO A CA 1
ATOM 877 C C . PRO A 1 117 ? -19.095 2.012 27.966 1.00 66.62 117 PRO A C 1
ATOM 879 O O . PRO A 1 117 ? -20.054 2.795 27.994 1.00 66.62 117 PRO A O 1
ATOM 882 N N . PRO A 1 118 ? -19.234 0.687 28.158 1.00 65.50 118 PRO A N 1
ATOM 883 C CA . PRO A 1 118 ? -20.481 0.122 28.648 1.00 65.50 118 PRO A CA 1
ATOM 884 C C . PRO A 1 118 ? -20.912 0.955 29.847 1.00 65.50 118 PRO A C 1
ATOM 886 O O . PRO A 1 118 ? -20.092 1.185 30.738 1.00 65.50 118 PRO A O 1
ATOM 889 N N . SER A 1 119 ? -22.143 1.466 29.829 1.00 62.25 119 SER A N 1
ATOM 890 C CA . SER A 1 119 ? -22.744 2.041 31.024 1.00 62.25 119 SER A CA 1
ATOM 891 C C . SER A 1 119 ? -22.490 1.031 32.136 1.00 62.25 119 SER A C 1
ATOM 893 O O . SER A 1 119 ? -22.854 -0.137 31.969 1.00 62.25 119 SER A O 1
ATOM 895 N N . GLU A 1 120 ? -21.803 1.432 33.208 1.00 61.38 120 GLU A N 1
ATOM 896 C CA . GLU A 1 120 ? -21.803 0.627 34.427 1.00 61.38 120 GLU A CA 1
ATOM 897 C C . GLU A 1 120 ? -23.260 0.233 34.672 1.00 61.38 120 GLU A C 1
ATOM 899 O O . GLU A 1 120 ? -24.123 1.109 34.528 1.00 61.38 120 GLU A O 1
ATOM 904 N N . PRO A 1 121 ? -23.567 -1.060 34.905 1.00 63.50 121 PRO A N 1
ATOM 905 C CA . PRO A 1 121 ? -24.928 -1.455 35.212 1.00 63.50 121 PRO A CA 1
ATOM 906 C C . PRO A 1 121 ? -25.379 -0.533 36.331 1.00 63.50 121 PRO A C 1
ATOM 908 O O . PRO A 1 121 ? -24.752 -0.513 37.390 1.00 63.50 121 PRO A O 1
ATOM 911 N N . GLU A 1 122 ? -26.371 0.300 36.015 1.00 62.94 122 GLU A N 1
ATOM 912 C CA . GLU A 1 122 ? -26.982 1.249 36.928 1.00 62.94 122 GLU A CA 1
ATOM 913 C C . GLU A 1 122 ? -27.164 0.493 38.233 1.00 62.94 122 GLU A C 1
ATOM 915 O O . GLU A 1 122 ? -27.865 -0.522 38.243 1.00 62.94 122 GLU A O 1
ATOM 920 N N . GLN A 1 123 ? -26.391 0.865 39.264 1.00 62.56 123 GLN A N 1
ATOM 921 C CA . GLN A 1 123 ? -26.444 0.197 40.555 1.00 62.56 123 GLN A CA 1
ATOM 922 C C . GLN A 1 123 ? -27.906 0.238 40.955 1.00 62.56 123 GLN A C 1
ATOM 924 O O . GLN A 1 123 ? -28.424 1.305 41.286 1.00 62.56 123 GLN A O 1
ATOM 929 N N . ALA A 1 124 ? -28.581 -0.907 40.822 1.00 67.19 124 ALA A N 1
ATOM 930 C CA . ALA A 1 124 ? -29.981 -1.009 41.157 1.00 67.19 124 ALA A CA 1
ATOM 931 C C . ALA A 1 124 ? -30.089 -0.479 42.588 1.00 67.19 124 ALA A C 1
ATOM 933 O O . ALA A 1 124 ? -29.305 -0.933 43.435 1.00 67.19 124 ALA A O 1
ATOM 934 N N . PRO A 1 125 ? -30.950 0.523 42.847 1.00 71.38 125 PRO A N 1
ATOM 935 C CA . PRO A 1 125 ? -31.036 1.133 44.160 1.00 71.38 125 PRO A CA 1
ATOM 936 C C . PRO A 1 125 ? -31.141 0.020 45.195 1.00 71.38 125 PRO A C 1
ATOM 938 O O . PRO A 1 125 ? -31.947 -0.903 45.034 1.00 71.38 125 PRO A O 1
ATOM 941 N N . ALA A 1 126 ? -30.248 0.064 46.190 1.00 73.00 126 ALA A N 1
ATOM 942 C CA . ALA A 1 126 ? -30.176 -0.953 47.226 1.00 73.00 126 ALA A CA 1
ATOM 943 C C . ALA A 1 126 ? -31.598 -1.208 47.754 1.00 73.00 126 ALA A C 1
ATOM 945 O O . ALA A 1 126 ? -32.311 -0.234 48.024 1.00 73.00 126 ALA A O 1
ATOM 946 N N . PRO A 1 127 ? -32.040 -2.478 47.864 1.00 74.38 127 PRO A N 1
ATOM 947 C CA . PRO A 1 127 ? -33.367 -2.780 48.377 1.00 74.38 127 PRO A CA 1
ATOM 948 C C . PRO A 1 127 ? -33.560 -2.040 49.704 1.00 74.38 127 PRO A C 1
ATOM 950 O O . PRO A 1 127 ? -32.636 -2.074 50.525 1.00 74.38 127 PRO A O 1
ATOM 953 N N . PRO A 1 128 ? -34.703 -1.362 49.928 1.00 74.44 128 PRO A N 1
ATOM 954 C CA . PRO A 1 128 ? -34.929 -0.658 51.179 1.00 74.44 128 PRO A CA 1
ATOM 955 C C . PRO A 1 128 ? -34.708 -1.642 52.324 1.00 74.44 128 PRO A C 1
ATOM 957 O O . PRO A 1 128 ? -35.245 -2.756 52.310 1.00 74.44 128 PRO A O 1
ATOM 960 N N . ALA A 1 129 ? -33.850 -1.250 53.270 1.00 73.50 129 ALA A N 1
ATOM 961 C CA . ALA A 1 129 ? -33.584 -2.034 54.460 1.00 73.50 129 ALA A CA 1
ATOM 962 C C . ALA A 1 129 ? -34.936 -2.368 55.094 1.00 73.50 129 ALA A C 1
ATOM 964 O O . ALA A 1 129 ? -35.705 -1.467 55.422 1.00 73.50 129 ALA A O 1
ATOM 965 N N . ARG A 1 130 ? -35.258 -3.663 55.192 1.00 71.44 130 ARG A N 1
ATOM 966 C CA . ARG A 1 130 ? -36.464 -4.103 55.890 1.00 71.44 130 ARG A CA 1
ATOM 967 C C . ARG A 1 130 ? -36.339 -3.616 57.326 1.00 71.44 130 ARG A C 1
ATOM 969 O O . ARG A 1 130 ? -35.524 -4.149 58.075 1.00 71.44 130 ARG A O 1
ATOM 976 N N . GLU A 1 131 ? -37.118 -2.599 57.680 1.00 66.81 131 GLU A N 1
ATOM 977 C CA . GLU A 1 131 ? -37.329 -2.219 59.069 1.00 66.81 131 GLU A CA 1
ATOM 978 C C . GLU A 1 131 ? -37.810 -3.467 59.807 1.00 66.81 131 GLU A C 1
ATOM 980 O O . GLU A 1 131 ? -38.845 -4.054 59.482 1.00 66.81 131 GLU A O 1
ATOM 985 N N . ALA A 1 132 ? -36.991 -3.934 60.747 1.00 66.06 132 ALA A N 1
ATOM 986 C CA . ALA A 1 132 ? -37.367 -5.010 61.636 1.00 66.06 132 ALA A CA 1
ATOM 987 C C . ALA A 1 132 ? -38.527 -4.500 62.492 1.00 66.06 132 ALA A C 1
ATOM 989 O O . ALA A 1 132 ? -38.337 -3.638 63.346 1.00 66.06 132 ALA A O 1
ATOM 990 N N . VAL A 1 133 ? -39.728 -5.012 62.228 1.00 65.69 133 VAL A N 1
ATOM 991 C CA . VAL A 1 133 ? -40.893 -4.793 63.083 1.00 65.69 133 VAL A CA 1
ATOM 992 C C . VAL A 1 133 ? -40.625 -5.540 64.396 1.00 65.69 133 VAL A C 1
ATOM 994 O O . VAL A 1 133 ? -40.471 -6.764 64.352 1.00 65.69 133 VAL A O 1
ATOM 997 N N . PRO A 1 134 ? -40.500 -4.847 65.543 1.00 68.12 134 PRO A N 1
ATOM 998 C CA . PRO A 1 134 ? -40.326 -5.510 66.828 1.00 68.12 134 PRO A CA 1
ATOM 999 C C . PRO A 1 134 ? -41.613 -6.256 67.212 1.00 68.12 134 PRO A C 1
ATOM 1001 O O . PRO A 1 134 ? -42.715 -5.766 66.960 1.00 68.12 134 PRO A O 1
ATOM 1004 N N . ALA A 1 135 ? -41.431 -7.458 67.766 1.00 67.75 135 ALA A N 1
ATOM 1005 C CA . ALA A 1 135 ? -42.486 -8.359 68.232 1.00 67.75 135 ALA A CA 1
ATOM 1006 C C . ALA A 1 135 ? -43.134 -7.891 69.542 1.00 67.75 135 ALA A C 1
ATOM 1008 O O . ALA A 1 135 ? -42.424 -7.250 70.353 1.00 67.75 135 ALA A O 1
#

pLDDT: mean 88.4, std 10.02, range [61.38, 98.06]

Sequence (135 aa):
ALVMTLAVGLVPFLPDGGPRELYDRTLGYQAGRGSPFSVWGQEPGLGWLHTVAKAGVLLGAVAVAAVPRTGGPRQVAALGAVVVIGLQLVATHWFYLYVVWFTPLVLVVVMGVYRRPPSEPEQAPAPPAREAVPA

Foldseek 3Di:
DVVVVCCVVPVVPADPVGPVVVCCVPVVVQVPDADPPAPCNVDVVCVVVLVVLVVVLVVLLVVLVVDDPPPPPLSVLVSLLSNLVSVQNSGNDHDPVSCVVNVVSVCSNVVVVPDDDPDPPPPPPDPPDPDPDDD

Secondary structure (DSSP, 8-state):
-HHHHHHHHHGGG--TTHHHHHHIIIIIHHHH---SSSHHHH-GGGHHHHHHHHHHHHHHHHHHHTS--TTHHHHHHHHHHHHHHHHHHT-SS--GGGHHHHHHHHHHHHHGGG-PPPP----PPPPPP------